Protein AF-A0AAD9BZB4-F1 (afdb_monomer_lite)

pLDDT: mean 80.11, std 20.92, range [39.56, 98.56]

InterPro domains:
  IPR004244 Transposase, L1 [PTHR11505] (53-150)

Sequence (157 aa):
MQTDLFDGDGASLASSASSVVGDDDTPTHLEEDQTGRADMSLILKELREFRKDNGQQLKEICEEINKTNTRIAEAEGRIETTEARLQVAKEAVTELLQLQVHLDAKLTDLEGWSRRENIRIHGVKEGAEDNSPSMGTFVEALLREDLNYELRERTAP

Radius of gyration: 55.7 Å; chains: 1; bounding box: 122×48×128 Å

Secondary structure (DSSP, 8-state):
-----------------------------SSHHHHHHHHHHHHHHHHHHHHHHHHHHHHHHHHHHHHHHHHHHHHHHHHHHHHHHHHHHHHHHHHHHHHHHHHHHHHHHHHHHHHTT------PPTTTTTTSSSHHHHHHHHHHHHH----------

Foldseek 3Di:
DDDDDDDDDDDDDDDDDDDDDDDDDDPPPDPVVVVVVVVVVVVVVVVVVVVVVVVVVVVVVVVVVVVVVVVVVVVVVVVVVVVVVVVVVVVVVVVVVVVVVVVVVVVVVVVCVVCVPPDDDPDDDPPQCVPPPDPVRSVVVVCCVPVVDDPPPPPDD

Organism: Dissostichus eleginoides (NCBI:txid100907)

Structure (mmCIF, N/CA/C/O backbone):
data_AF-A0AAD9BZB4-F1
#
_entry.id   AF-A0AAD9BZB4-F1
#
loop_
_atom_site.group_PDB
_atom_site.id
_atom_site.type_symbol
_atom_site.label_atom_id
_atom_site.label_alt_id
_atom_site.label_comp_id
_atom_site.label_asym_id
_atom_site.label_entity_id
_atom_site.label_seq_id
_atom_site.pdbx_PDB_ins_code
_atom_site.Cartn_x
_atom_site.Cartn_y
_atom_site.Cartn_z
_atom_site.occupancy
_atom_site.B_iso_or_equiv
_atom_site.auth_seq_id
_atom_site.auth_comp_id
_atom_site.auth_asym_id
_atom_site.auth_atom_id
_atom_site.pdbx_PDB_model_num
ATOM 1 N N . MET A 1 1 ? -49.798 8.324 15.490 1.00 43.06 1 MET A N 1
ATOM 2 C CA . MET A 1 1 ? -50.891 7.346 15.658 1.00 43.06 1 MET A CA 1
ATOM 3 C C . MET A 1 1 ? -50.666 6.701 17.018 1.00 43.06 1 MET A C 1
ATOM 5 O O . MET A 1 1 ? -49.608 6.124 17.197 1.00 43.06 1 MET A O 1
ATOM 9 N N . GLN A 1 2 ? -51.316 7.201 18.065 1.00 47.06 2 GLN A N 1
ATOM 10 C CA . GLN A 1 2 ? -52.681 6.884 18.523 1.00 47.06 2 GLN A CA 1
ATOM 11 C C . GLN A 1 2 ? -52.635 5.717 19.521 1.00 47.06 2 GLN A C 1
ATOM 13 O O . GLN A 1 2 ? -52.175 4.628 19.199 1.00 47.06 2 GLN A O 1
ATOM 18 N N . THR A 1 3 ? -52.996 6.043 20.759 1.00 48.41 3 THR A N 1
ATOM 19 C CA . THR A 1 3 ? -53.139 5.175 21.927 1.00 48.41 3 THR A CA 1
ATOM 20 C C . THR A 1 3 ? -54.574 4.664 21.991 1.00 48.41 3 THR A C 1
ATOM 22 O O . THR A 1 3 ? -55.474 5.496 22.050 1.00 48.41 3 THR A O 1
ATOM 25 N N . ASP A 1 4 ? -54.766 3.351 22.082 1.00 48.44 4 ASP A N 1
ATOM 26 C CA . ASP A 1 4 ? -56.033 2.702 22.452 1.00 48.44 4 ASP A CA 1
ATOM 27 C C . ASP A 1 4 ? -55.661 1.728 23.591 1.00 48.44 4 ASP A C 1
ATOM 29 O O . ASP A 1 4 ? -54.851 0.828 23.382 1.00 48.44 4 ASP A O 1
ATOM 33 N N . LEU A 1 5 ? -55.938 1.959 24.880 1.00 46.22 5 LEU A N 1
ATOM 34 C CA . LEU A 1 5 ? -57.205 2.181 25.591 1.00 46.22 5 LEU A CA 1
ATOM 35 C C . LEU A 1 5 ? -58.228 1.069 25.314 1.00 46.22 5 LEU A C 1
ATOM 37 O O . LEU A 1 5 ? -58.999 1.135 24.364 1.00 46.22 5 LEU A O 1
ATOM 41 N N . PHE A 1 6 ? -58.200 0.034 26.157 1.00 44.81 6 PHE A N 1
ATOM 42 C CA . PHE A 1 6 ? -59.194 -1.036 26.176 1.00 44.81 6 PHE A CA 1
ATOM 43 C C . PHE A 1 6 ? -60.113 -0.824 27.383 1.00 44.81 6 PHE A C 1
ATOM 45 O O . PHE A 1 6 ? -59.746 -1.150 28.512 1.00 44.81 6 PHE A O 1
ATOM 52 N N . ASP A 1 7 ? -61.285 -0.246 27.122 1.00 39.94 7 ASP A N 1
ATOM 53 C CA . ASP A 1 7 ? -62.431 -0.237 28.028 1.00 39.94 7 ASP A CA 1
ATOM 54 C C . ASP A 1 7 ? -63.236 -1.526 27.825 1.00 39.94 7 ASP A C 1
ATOM 56 O O . ASP A 1 7 ? -63.589 -1.893 26.703 1.00 39.94 7 ASP A O 1
ATOM 60 N N . GLY A 1 8 ? -63.535 -2.210 28.926 1.00 41.41 8 GLY A N 1
ATOM 61 C CA . GLY A 1 8 ? -64.392 -3.390 28.965 1.00 41.41 8 GLY A CA 1
ATOM 62 C C . GLY A 1 8 ? -65.350 -3.290 30.141 1.00 41.41 8 GLY A C 1
ATOM 63 O O . GLY A 1 8 ? -65.076 -3.818 31.214 1.00 41.41 8 GLY A O 1
ATOM 64 N N . ASP A 1 9 ? -66.443 -2.567 29.912 1.00 41.09 9 ASP A N 1
ATOM 65 C CA . ASP A 1 9 ? -67.600 -2.418 30.793 1.00 41.09 9 ASP A CA 1
ATOM 66 C C . ASP A 1 9 ? -68.420 -3.723 30.849 1.00 41.09 9 ASP A C 1
ATOM 68 O O . ASP A 1 9 ? -68.529 -4.456 29.862 1.00 41.09 9 ASP A O 1
ATOM 72 N N . GLY A 1 10 ? -68.995 -4.028 32.011 1.00 40.09 10 GLY A N 1
ATOM 73 C CA . GLY A 1 10 ? -69.635 -5.312 32.299 1.00 40.09 10 GLY A CA 1
ATOM 74 C C . GLY A 1 10 ? -70.525 -5.245 33.534 1.00 40.09 10 GLY A C 1
ATOM 75 O O . GLY A 1 10 ? -70.135 -5.658 34.620 1.00 40.09 10 GLY A O 1
ATOM 76 N N . ALA A 1 11 ? -71.713 -4.687 33.318 1.00 43.78 11 ALA A N 1
ATOM 77 C CA . ALA A 1 11 ? -72.777 -4.352 34.256 1.00 43.78 11 ALA A CA 1
ATOM 78 C C . ALA A 1 11 ? -73.133 -5.351 35.384 1.00 43.78 11 ALA A C 1
ATOM 80 O O . ALA A 1 11 ? -73.139 -6.573 35.250 1.00 43.78 11 ALA A O 1
ATOM 81 N N . SER A 1 12 ? -73.556 -4.702 36.469 1.00 50.44 12 SER A N 1
ATOM 82 C CA . SER A 1 12 ? -74.352 -5.097 37.633 1.00 50.44 12 SER A CA 1
ATOM 83 C C . SER A 1 12 ? -75.413 -6.195 37.470 1.00 50.44 12 SER A C 1
ATOM 85 O O . SER A 1 12 ? -76.215 -6.165 36.546 1.00 50.44 12 SER A O 1
ATOM 87 N N . LEU A 1 13 ? -75.574 -7.007 38.526 1.00 46.22 13 LEU A N 1
ATOM 88 C CA . LEU A 1 13 ? -76.889 -7.409 39.045 1.00 46.22 13 LEU A CA 1
ATOM 89 C C . LEU A 1 13 ? -76.840 -7.535 40.576 1.00 46.22 13 LEU A C 1
ATOM 91 O O . LEU A 1 13 ? -76.060 -8.297 41.140 1.00 46.22 13 LEU A O 1
ATOM 95 N N . ALA A 1 14 ? -77.698 -6.760 41.236 1.00 46.50 14 ALA A N 1
ATOM 96 C CA . ALA A 1 14 ? -78.012 -6.870 42.652 1.00 46.50 14 ALA A CA 1
ATOM 97 C C . ALA A 1 14 ? -78.978 -8.041 42.905 1.00 46.50 14 ALA A C 1
ATOM 99 O O . ALA A 1 14 ? -79.887 -8.274 42.109 1.00 46.50 14 ALA A O 1
ATOM 100 N N . SER A 1 15 ? -78.848 -8.710 44.051 1.00 42.81 15 SER A N 1
ATOM 101 C CA . SER A 1 15 ? -79.971 -9.367 44.730 1.00 42.81 15 SER A CA 1
ATOM 102 C C . SER A 1 15 ? -79.673 -9.517 46.223 1.00 42.81 15 SER A C 1
ATOM 104 O O . SER A 1 15 ? -78.527 -9.661 46.642 1.00 42.81 15 SER A O 1
ATOM 106 N N . SER A 1 16 ? -80.733 -9.399 47.006 1.00 44.75 16 SER A N 1
ATOM 107 C CA . SER A 1 16 ? -80.772 -9.026 48.414 1.00 44.75 16 SER A CA 1
ATOM 108 C C . SER A 1 16 ? -80.688 -10.202 49.398 1.00 44.75 16 SER A C 1
ATOM 110 O O . SER A 1 16 ? -81.159 -11.296 49.118 1.00 44.75 16 SER A O 1
ATOM 112 N N . ALA A 1 17 ? -80.151 -9.879 50.580 1.00 45.72 17 ALA A N 1
ATOM 113 C CA . ALA A 1 17 ? -80.462 -10.332 51.945 1.00 45.72 17 ALA A CA 1
ATOM 114 C C . ALA A 1 17 ? -80.955 -11.771 52.224 1.00 45.72 17 ALA A C 1
ATOM 116 O O . ALA A 1 17 ? -82.057 -12.154 51.846 1.00 45.72 17 ALA A O 1
ATOM 117 N N . SER A 1 18 ? -80.248 -12.460 53.131 1.00 39.56 18 SER A N 1
ATOM 118 C CA . SER A 1 18 ? -80.890 -13.273 54.176 1.00 39.56 18 SER A CA 1
ATOM 119 C C . SER A 1 18 ? -79.983 -13.409 55.402 1.00 39.56 18 SER A C 1
ATOM 121 O O . SER A 1 18 ? -78.850 -13.872 55.311 1.00 39.56 18 SER A O 1
ATOM 123 N N . SER A 1 19 ? -80.510 -12.996 56.551 1.00 47.50 19 SER A N 1
ATOM 124 C CA . SER A 1 19 ? -79.965 -13.190 57.895 1.00 47.50 19 SER A CA 1
ATOM 125 C C . SER A 1 19 ? -80.126 -14.636 58.361 1.00 47.50 19 SER A C 1
ATOM 127 O O . SER A 1 19 ? -81.235 -15.147 58.235 1.00 47.50 19 SER A O 1
ATOM 129 N N . VAL A 1 20 ? -79.121 -15.223 59.018 1.00 46.97 20 VAL A N 1
ATOM 130 C CA . VAL A 1 20 ? -79.309 -16.188 60.120 1.00 46.97 20 VAL A CA 1
ATOM 131 C C . VAL A 1 20 ? -78.100 -16.095 61.058 1.00 46.97 20 VAL A C 1
ATOM 133 O O . VAL A 1 20 ? -76.955 -16.156 60.625 1.00 46.97 20 VAL A O 1
ATOM 136 N N . VAL A 1 21 ? -78.406 -15.911 62.341 1.00 50.69 21 VAL A N 1
ATOM 137 C CA . VAL A 1 21 ? -77.514 -15.971 63.504 1.00 50.69 21 VAL A CA 1
ATOM 138 C C . VAL A 1 21 ? -77.233 -17.434 63.849 1.00 50.69 21 VAL A C 1
ATOM 140 O O . VAL A 1 21 ? -78.155 -18.248 63.837 1.00 50.69 21 VAL A O 1
ATOM 143 N N . GLY A 1 22 ? -75.992 -17.740 64.216 1.00 41.62 22 GLY A N 1
ATOM 144 C CA . GLY A 1 22 ? -75.609 -18.995 64.856 1.00 41.62 22 GLY A CA 1
ATOM 145 C C . GLY A 1 22 ? -74.220 -18.866 65.470 1.00 41.62 22 GLY A C 1
ATOM 146 O O . GLY A 1 22 ? -73.233 -18.888 64.741 1.00 41.62 22 GLY A O 1
ATOM 147 N N . ASP A 1 23 ? -74.180 -18.679 66.789 1.00 51.62 23 ASP A N 1
ATOM 148 C CA . ASP A 1 23 ? -73.007 -18.900 67.636 1.00 51.62 23 ASP A CA 1
ATOM 149 C C . ASP A 1 23 ? -72.543 -20.360 67.509 1.00 51.62 23 ASP A C 1
ATOM 151 O O . ASP A 1 23 ? -73.369 -21.268 67.623 1.00 51.62 23 ASP A O 1
ATOM 155 N N . ASP A 1 24 ? -71.240 -20.585 67.333 1.00 44.84 24 ASP A N 1
ATOM 156 C CA . ASP A 1 24 ? -70.581 -21.818 67.780 1.00 44.84 24 ASP A CA 1
ATOM 157 C C . ASP A 1 24 ? -69.099 -21.535 68.082 1.00 44.84 24 ASP A C 1
ATOM 159 O O . ASP A 1 24 ? -68.273 -21.320 67.191 1.00 44.84 24 ASP A O 1
ATOM 163 N N . ASP A 1 25 ? -68.791 -21.481 69.377 1.00 49.31 25 ASP A N 1
ATOM 164 C CA . ASP A 1 25 ? -67.447 -21.409 69.939 1.00 49.31 25 ASP A CA 1
ATOM 165 C C . ASP A 1 25 ? -66.735 -22.759 69.758 1.00 49.31 25 ASP A C 1
ATOM 167 O O . ASP A 1 25 ? -67.016 -23.728 70.465 1.00 49.31 25 ASP A O 1
ATOM 171 N N . THR A 1 26 ? -65.727 -22.809 68.886 1.00 51.19 26 THR A N 1
ATOM 172 C CA . THR A 1 26 ? -64.678 -23.840 68.941 1.00 51.19 26 THR A CA 1
ATOM 173 C C . THR A 1 26 ? -63.291 -23.198 68.796 1.00 51.19 26 THR A C 1
ATOM 175 O O . THR A 1 26 ? -62.938 -22.706 67.724 1.00 51.19 26 THR A O 1
ATOM 178 N N . PRO A 1 27 ? -62.449 -23.177 69.852 1.00 49.94 27 PRO A N 1
ATOM 179 C CA . PRO A 1 27 ? -61.098 -22.647 69.753 1.00 49.94 27 PRO A CA 1
ATOM 180 C C . PRO A 1 27 ? -60.162 -23.742 69.229 1.00 49.94 27 PRO A C 1
ATOM 182 O O . PRO A 1 27 ? -59.533 -24.470 69.995 1.00 49.94 27 PRO A O 1
ATOM 185 N N . THR A 1 28 ? -60.041 -23.837 67.908 1.00 51.25 28 THR A N 1
ATOM 186 C CA . THR A 1 28 ? -58.998 -24.631 67.235 1.00 51.25 28 THR A CA 1
ATOM 187 C C . THR A 1 28 ? -58.138 -23.686 66.398 1.00 51.25 28 THR A C 1
ATOM 189 O O . THR A 1 28 ? -58.225 -23.667 65.181 1.00 51.25 28 THR A O 1
ATOM 192 N N . HIS A 1 29 ? -57.358 -22.812 67.044 1.00 49.56 29 HIS A N 1
ATOM 193 C CA . HIS A 1 29 ? -56.600 -21.769 66.333 1.00 49.56 29 HIS A CA 1
ATOM 194 C C . HIS A 1 29 ? -55.221 -21.506 66.953 1.00 49.56 29 HIS A C 1
ATOM 196 O O . HIS A 1 29 ? -54.902 -20.374 67.308 1.00 49.56 29 HIS A O 1
ATOM 202 N N . LEU A 1 30 ? -54.399 -22.546 67.144 1.00 48.34 30 LEU A N 1
ATOM 203 C CA . LEU A 1 30 ? -53.041 -22.361 67.689 1.00 48.34 30 LEU A CA 1
ATOM 204 C C . LEU A 1 30 ? -51.912 -23.085 66.933 1.00 48.34 30 LEU A C 1
ATOM 206 O O . LEU A 1 30 ? -50.751 -22.760 67.175 1.00 48.34 30 LEU A O 1
ATOM 210 N N . GLU A 1 31 ? -52.210 -23.981 65.985 1.00 50.06 31 GLU A N 1
ATOM 211 C CA . GLU A 1 31 ? -51.180 -24.722 65.225 1.00 50.06 31 GLU A CA 1
ATOM 212 C C . GLU A 1 31 ? -50.983 -24.179 63.790 1.00 50.06 31 GLU A C 1
ATOM 214 O O . GLU A 1 31 ? -49.843 -24.028 63.348 1.00 50.06 31 GLU A O 1
ATOM 219 N N . GLU A 1 32 ? -52.055 -23.787 63.084 1.00 51.62 32 GLU A N 1
ATOM 220 C CA . GLU A 1 32 ? -51.990 -23.284 61.692 1.00 51.62 32 GLU A CA 1
ATOM 221 C C . GLU A 1 32 ? -51.395 -21.864 61.578 1.00 51.62 32 GLU A C 1
ATOM 223 O O . GLU A 1 32 ? -50.689 -21.539 60.621 1.00 51.62 32 GLU A O 1
ATOM 228 N N . ASP A 1 33 ? -51.595 -21.025 62.599 1.00 54.69 33 ASP A N 1
ATOM 229 C CA . ASP A 1 33 ? -51.107 -19.637 62.629 1.00 54.69 33 ASP A CA 1
ATOM 230 C C . ASP A 1 33 ? -49.582 -19.559 62.867 1.00 54.69 33 ASP A C 1
ATOM 232 O O . ASP A 1 33 ? -48.902 -18.630 62.429 1.00 54.69 33 ASP A O 1
ATOM 236 N N . GLN A 1 34 ? -49.001 -20.578 63.512 1.00 55.78 34 GLN A N 1
ATOM 237 C CA . GLN A 1 34 ? -47.549 -20.690 63.688 1.00 55.78 34 GLN A CA 1
ATOM 238 C C . GLN A 1 34 ? -46.857 -21.208 62.421 1.00 55.78 34 GLN A C 1
ATOM 240 O O . GLN A 1 34 ? -45.768 -20.736 62.087 1.00 55.78 34 GLN A O 1
ATOM 245 N N . THR A 1 35 ? -47.492 -22.130 61.688 1.00 61.88 35 THR A N 1
ATOM 246 C CA . THR A 1 35 ? -46.954 -22.687 60.437 1.00 61.88 35 THR A CA 1
ATOM 247 C C . THR A 1 35 ? -47.006 -21.671 59.299 1.00 61.88 35 THR A C 1
ATOM 249 O O . THR A 1 35 ? -45.981 -21.443 58.660 1.00 61.88 35 THR A O 1
ATOM 252 N N . GLY A 1 36 ? -48.133 -20.976 59.098 1.00 69.12 36 GLY A N 1
ATOM 253 C CA . GLY A 1 36 ? -48.238 -19.921 58.080 1.00 69.12 36 GLY A CA 1
ATOM 254 C C . GLY A 1 36 ? -47.288 -18.746 58.335 1.00 69.12 36 GLY A C 1
ATOM 255 O O . GLY A 1 36 ? -46.698 -18.192 57.408 1.00 69.12 36 GLY A O 1
ATOM 256 N N . ARG A 1 37 ? -47.055 -18.397 59.606 1.00 68.88 37 ARG A N 1
ATOM 257 C CA . ARG A 1 37 ? -46.112 -17.340 60.001 1.00 68.88 37 ARG A CA 1
ATOM 258 C C . ARG A 1 37 ? -44.648 -17.756 59.832 1.00 68.88 37 ARG A C 1
ATOM 260 O O . ARG A 1 37 ? -43.824 -16.916 59.462 1.00 68.88 37 ARG A O 1
ATOM 267 N N . ALA A 1 38 ? -44.325 -19.029 60.068 1.00 71.69 38 ALA A N 1
ATOM 268 C CA . ALA A 1 38 ? -43.008 -19.592 59.777 1.00 71.69 38 ALA A CA 1
ATOM 269 C C . ALA A 1 38 ? -42.730 -19.619 58.264 1.00 71.69 38 ALA A C 1
ATOM 271 O O . ALA A 1 38 ? -41.654 -19.189 57.846 1.00 71.69 38 ALA A O 1
ATOM 272 N N . ASP A 1 39 ? -43.712 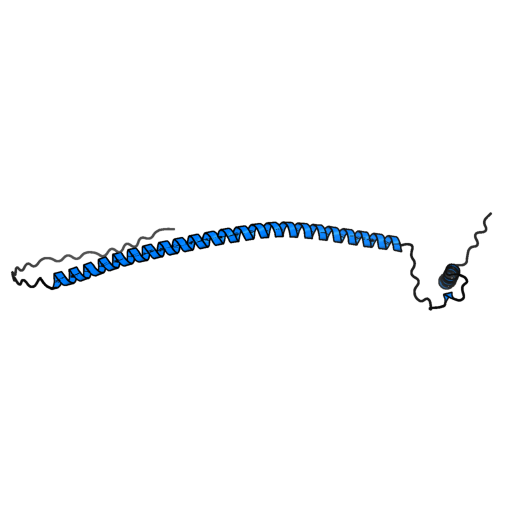-20.015 57.454 1.00 84.56 39 ASP A N 1
ATOM 273 C CA . ASP A 1 39 ? -43.606 -20.076 55.991 1.00 84.56 39 ASP A CA 1
ATOM 274 C C . ASP A 1 39 ? -43.457 -18.675 55.370 1.00 84.56 39 ASP A C 1
ATOM 276 O O . ASP A 1 39 ? -42.553 -18.414 54.575 1.00 84.56 39 ASP A O 1
ATOM 280 N N . MET A 1 40 ? -44.224 -17.695 55.860 1.00 88.94 40 MET A N 1
ATOM 281 C CA . MET A 1 40 ? -44.049 -16.296 55.455 1.00 88.94 40 MET A CA 1
ATOM 282 C C . MET A 1 40 ? -42.667 -15.743 55.843 1.00 88.94 40 MET A C 1
ATOM 284 O O . MET A 1 40 ? -42.047 -14.974 55.102 1.00 88.94 40 MET A O 1
ATOM 288 N N . SER A 1 41 ? -42.142 -16.135 57.007 1.00 89.25 41 SER A N 1
ATOM 289 C CA . SER A 1 41 ? -40.799 -15.723 57.430 1.00 89.25 41 SER A CA 1
ATOM 290 C C . SER A 1 41 ? -39.700 -16.285 56.521 1.00 89.25 41 SER A C 1
ATOM 292 O O . SER A 1 41 ? -38.716 -15.590 56.248 1.00 89.25 41 SER A O 1
ATOM 294 N N . LEU A 1 42 ? -39.895 -17.508 56.018 1.00 91.38 42 LEU A N 1
ATOM 295 C CA . LEU A 1 42 ? -39.024 -18.171 55.052 1.00 91.38 42 LEU A CA 1
ATOM 296 C C . LEU A 1 42 ? -39.034 -17.427 53.717 1.00 91.38 42 LEU A C 1
ATOM 298 O O . LEU A 1 42 ? -37.968 -17.040 53.244 1.00 91.38 42 LEU A O 1
ATOM 302 N N . ILE A 1 43 ? -40.218 -17.107 53.190 1.00 92.31 43 ILE A N 1
ATOM 303 C CA . ILE A 1 43 ? -40.370 -16.355 51.936 1.00 92.31 43 ILE A CA 1
ATOM 304 C C . ILE A 1 43 ? -39.686 -14.984 52.024 1.00 92.31 43 ILE A C 1
ATOM 306 O O . ILE A 1 43 ? -38.957 -14.593 51.117 1.00 92.31 43 ILE A O 1
ATOM 310 N N . LEU A 1 44 ? -39.849 -14.242 53.127 1.00 92.69 44 LEU A N 1
ATOM 311 C CA . LEU A 1 44 ? -39.167 -12.950 53.304 1.00 92.69 44 LEU A CA 1
ATOM 312 C C . LEU A 1 44 ? -37.648 -13.072 53.403 1.00 92.69 44 LEU A C 1
ATOM 314 O O . LEU A 1 44 ? -36.924 -12.157 52.990 1.00 92.69 44 LEU A O 1
ATOM 318 N N . LYS A 1 45 ? -37.161 -14.155 54.010 1.00 94.06 45 LYS A N 1
ATOM 319 C CA . LYS A 1 45 ? -35.730 -14.431 54.100 1.00 94.06 45 LYS A CA 1
ATOM 320 C C . LYS A 1 45 ? -35.171 -14.722 52.711 1.00 94.06 45 LYS A C 1
ATOM 322 O O . LYS A 1 45 ? -34.187 -14.095 52.328 1.00 94.06 45 LYS A O 1
ATOM 327 N N . GLU A 1 46 ? -35.851 -15.570 51.952 1.00 94.88 46 GLU A N 1
ATOM 328 C CA . GLU A 1 46 ? -35.483 -15.939 50.589 1.00 94.88 46 GLU A CA 1
ATOM 329 C C . GLU A 1 46 ? -35.540 -14.726 49.647 1.00 94.88 46 GLU A C 1
ATOM 331 O O . GLU A 1 46 ? -34.602 -14.487 48.893 1.00 94.88 46 GLU A O 1
ATOM 336 N N . LEU A 1 47 ? -36.548 -13.849 49.778 1.00 93.75 47 LEU A N 1
ATOM 337 C CA . LEU A 1 47 ? -36.618 -12.583 49.034 1.00 93.75 47 LEU A CA 1
ATOM 338 C C . LEU A 1 47 ? -35.432 -11.657 49.345 1.00 93.75 47 LEU A C 1
ATOM 340 O O . LEU A 1 47 ? -34.938 -10.933 48.476 1.00 93.75 47 LEU A O 1
ATOM 344 N N . ARG A 1 48 ? -34.988 -11.638 50.607 1.00 94.12 48 ARG A N 1
ATOM 345 C CA . ARG A 1 48 ? -33.851 -10.822 51.050 1.00 94.12 48 ARG A CA 1
ATOM 346 C C . ARG A 1 48 ? -32.534 -11.371 50.512 1.00 94.12 48 ARG A C 1
ATOM 348 O O . ARG A 1 48 ? -31.696 -10.572 50.097 1.00 94.12 48 ARG A O 1
ATOM 355 N N . GLU A 1 49 ? -32.366 -12.689 50.526 1.00 95.19 49 GLU A N 1
ATOM 356 C CA . GLU A 1 49 ? -31.234 -13.380 49.903 1.00 95.19 49 GLU A CA 1
ATOM 357 C C . GLU A 1 49 ? -31.222 -13.142 48.395 1.00 95.19 49 GLU A C 1
ATOM 359 O O . GLU A 1 49 ? -30.248 -12.593 47.891 1.00 95.19 49 GLU A O 1
ATOM 364 N N . PHE A 1 50 ? -32.343 -13.353 47.704 1.00 96.38 50 PHE A N 1
ATOM 365 C CA . PHE A 1 50 ? -3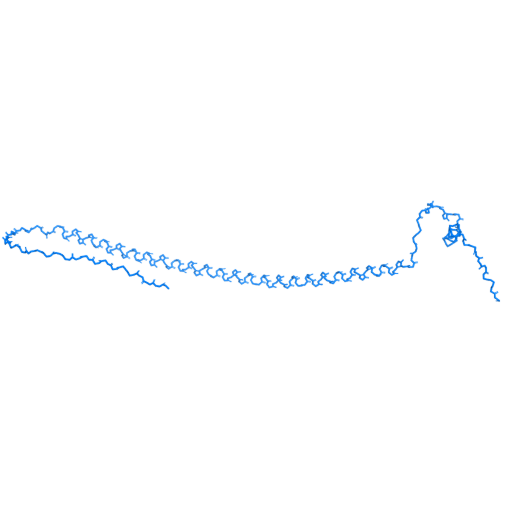2.467 -13.086 46.273 1.00 96.38 50 PHE A CA 1
ATOM 366 C C . PHE A 1 50 ? -32.107 -11.640 45.915 1.00 96.38 50 PHE A C 1
ATOM 368 O O . PHE A 1 50 ? -31.345 -11.391 44.982 1.00 96.38 50 PHE A O 1
ATOM 375 N N . ARG A 1 51 ? -32.600 -10.653 46.678 1.00 95.94 51 ARG A N 1
ATOM 376 C CA . ARG A 1 51 ? -32.262 -9.240 46.441 1.00 95.94 51 ARG A CA 1
ATOM 377 C C . ARG A 1 51 ? -30.773 -8.963 46.649 1.00 95.94 51 ARG A C 1
ATOM 379 O O . ARG A 1 51 ? -30.208 -8.115 45.959 1.00 95.94 51 ARG A O 1
ATOM 386 N N . LYS A 1 52 ? -30.148 -9.627 47.622 1.00 96.38 52 LYS A N 1
ATOM 387 C CA . LYS A 1 52 ? -28.716 -9.494 47.902 1.00 96.38 52 LYS A CA 1
ATOM 388 C C . LYS A 1 52 ? -27.887 -10.116 46.779 1.00 96.38 52 LYS A C 1
ATOM 390 O O . LYS A 1 52 ? -26.970 -9.457 46.298 1.00 96.38 52 LYS A O 1
ATOM 395 N N . ASP A 1 53 ? -28.244 -11.317 46.344 1.00 96.06 53 ASP A N 1
ATOM 396 C CA . ASP A 1 53 ? -27.542 -12.057 45.296 1.00 96.06 53 ASP A CA 1
ATOM 397 C C . ASP A 1 53 ? -27.667 -11.350 43.947 1.00 96.06 53 ASP A C 1
ATOM 399 O O . ASP A 1 53 ? -26.664 -11.105 43.285 1.00 96.06 53 ASP A O 1
ATOM 403 N N . ASN A 1 54 ? -28.868 -10.892 43.589 1.00 96.62 54 ASN A N 1
ATOM 404 C CA . ASN A 1 54 ? -29.093 -10.106 42.377 1.00 96.62 54 ASN A CA 1
ATOM 405 C C . ASN A 1 54 ? -28.328 -8.769 42.430 1.00 96.62 54 ASN A C 1
ATOM 407 O O . ASN A 1 54 ? -27.659 -8.376 41.478 1.00 96.62 54 ASN A O 1
ATOM 411 N N . GLY A 1 55 ? -28.323 -8.104 43.591 1.00 96.75 55 GLY A N 1
ATOM 412 C CA . GLY A 1 55 ? -27.516 -6.903 43.804 1.00 96.75 55 GLY A CA 1
ATOM 413 C C . GLY A 1 55 ? -26.007 -7.143 43.669 1.00 96.75 55 GLY A C 1
ATOM 414 O O . GLY A 1 55 ? -25.288 -6.235 43.255 1.00 96.75 55 GLY A O 1
ATOM 415 N N . GLN A 1 56 ? -25.520 -8.340 44.004 1.00 96.94 56 GLN A N 1
ATOM 416 C CA . GLN A 1 56 ? -24.124 -8.728 43.813 1.00 96.94 56 GLN A CA 1
ATOM 417 C C . GLN A 1 56 ? -23.827 -9.036 42.340 1.00 96.94 56 GLN A C 1
ATOM 419 O O . GLN A 1 56 ? -22.861 -8.503 41.802 1.00 96.94 56 GLN A O 1
ATOM 424 N N . GLN A 1 57 ? -24.688 -9.808 41.676 1.00 97.38 57 GLN A N 1
ATOM 425 C CA . GLN A 1 57 ? -24.566 -10.129 40.252 1.00 97.38 57 GLN A CA 1
ATOM 426 C C . GLN A 1 57 ? -24.571 -8.869 39.382 1.00 97.38 57 GLN A C 1
ATOM 428 O O . GLN A 1 57 ? -23.743 -8.729 38.491 1.00 97.38 57 GLN A O 1
ATOM 433 N N . LEU A 1 58 ? -25.450 -7.903 39.668 1.00 97.62 58 LEU A N 1
ATOM 434 C CA . LEU A 1 58 ? -25.485 -6.631 38.941 1.00 97.62 58 LEU A CA 1
ATOM 435 C C . LEU A 1 58 ? -24.194 -5.822 39.105 1.00 97.62 58 LEU A C 1
ATOM 437 O O . LEU A 1 58 ? -23.762 -5.166 38.159 1.00 97.62 58 LEU A O 1
ATOM 441 N N . LYS A 1 59 ? -23.562 -5.863 40.284 1.00 97.69 59 LYS A N 1
ATOM 442 C CA . LYS A 1 59 ? -22.261 -5.209 40.493 1.00 97.69 59 LYS A CA 1
ATOM 443 C C . LYS A 1 59 ? -21.167 -5.887 39.684 1.00 97.69 59 LYS A C 1
ATOM 445 O O . LYS A 1 59 ? -20.404 -5.195 39.024 1.00 97.69 59 LYS A O 1
ATOM 450 N N . GLU A 1 60 ? -21.136 -7.213 39.702 1.00 98.00 60 GLU A N 1
ATOM 451 C CA . GLU A 1 60 ? -20.163 -8.006 38.953 1.00 98.00 60 GLU A CA 1
ATOM 452 C C . GLU A 1 60 ? -20.300 -7.764 37.440 1.00 98.00 60 GLU A C 1
ATOM 454 O O . GLU A 1 60 ? -19.318 -7.463 36.767 1.00 98.00 60 GLU A O 1
ATOM 459 N N . ILE A 1 61 ? -21.535 -7.731 36.925 1.00 97.94 61 ILE A N 1
ATOM 460 C CA . ILE A 1 61 ? -21.825 -7.360 35.532 1.00 97.94 61 ILE A CA 1
ATOM 461 C C . ILE A 1 61 ? -21.343 -5.934 35.231 1.00 97.94 61 ILE A C 1
ATOM 463 O O . ILE A 1 61 ? -20.703 -5.707 34.207 1.00 97.94 61 ILE A O 1
ATOM 467 N N . CYS A 1 62 ? -21.611 -4.960 36.106 1.00 97.75 62 CYS A N 1
ATOM 468 C CA . CYS A 1 62 ? -21.121 -3.590 35.927 1.00 97.75 62 CYS A CA 1
ATOM 469 C C . CYS A 1 62 ? -19.586 -3.522 35.885 1.00 97.75 62 CYS A C 1
ATOM 471 O O . CYS A 1 62 ? -19.023 -2.774 35.085 1.00 97.75 62 CYS A O 1
ATOM 473 N N . GLU A 1 63 ? -18.897 -4.291 36.724 1.00 98.12 63 GLU A N 1
ATOM 474 C CA . GLU A 1 63 ? -17.435 -4.370 36.734 1.00 98.12 63 GLU A CA 1
ATOM 475 C C . GLU A 1 63 ? -16.892 -4.994 35.441 1.00 98.12 63 GLU A C 1
ATOM 477 O O . GLU A 1 63 ? -15.953 -4.457 34.844 1.00 98.12 63 GLU A O 1
ATOM 482 N N . GLU A 1 64 ? -17.511 -6.068 34.949 1.00 98.12 64 GLU A N 1
ATOM 483 C CA . GLU A 1 64 ? -17.159 -6.676 33.664 1.00 98.12 64 GLU A CA 1
ATOM 484 C C . GLU A 1 64 ? -17.425 -5.739 32.479 1.00 98.12 64 GLU A C 1
ATOM 486 O O . GLU A 1 64 ? -16.583 -5.626 31.583 1.00 98.12 64 GLU A O 1
ATOM 491 N N . ILE A 1 65 ? -18.546 -5.011 32.484 1.00 98.25 65 ILE A N 1
ATOM 492 C CA . ILE A 1 65 ? -18.857 -3.989 31.473 1.00 98.25 65 ILE A CA 1
ATOM 493 C C . ILE A 1 65 ? -17.789 -2.892 31.488 1.00 98.25 65 ILE A C 1
ATOM 495 O O . ILE A 1 65 ? -17.271 -2.509 30.443 1.00 98.25 65 ILE A O 1
ATOM 499 N N . ASN A 1 66 ? -17.383 -2.418 32.665 1.00 98.19 66 ASN A N 1
ATOM 500 C CA . ASN A 1 66 ? -16.330 -1.410 32.758 1.00 98.19 66 ASN A CA 1
ATOM 501 C C . ASN A 1 66 ? -14.991 -1.938 32.229 1.00 98.19 66 ASN A C 1
ATOM 503 O O . ASN A 1 66 ? -14.314 -1.250 31.468 1.00 98.19 66 ASN A O 1
ATOM 507 N N . LYS A 1 67 ? -14.627 -3.180 32.564 1.00 98.38 67 LYS A N 1
ATOM 508 C CA . LYS A 1 67 ? -13.399 -3.821 32.074 1.00 98.38 67 LYS A CA 1
ATOM 509 C C . LYS A 1 67 ? -13.419 -4.075 30.565 1.00 98.38 67 LYS A C 1
ATOM 511 O O . LYS A 1 67 ? -12.380 -4.033 29.910 1.00 98.38 67 LYS A O 1
ATOM 516 N N . THR A 1 68 ? -14.576 -4.400 30.001 1.00 98.12 68 THR A N 1
ATOM 517 C CA . THR A 1 68 ? -14.715 -4.573 28.550 1.00 98.12 68 THR A CA 1
ATOM 518 C C . THR A 1 68 ? -14.655 -3.228 27.836 1.00 98.12 68 THR A C 1
ATOM 520 O O . THR A 1 68 ? -13.918 -3.119 26.861 1.00 98.12 68 THR A O 1
ATOM 523 N N . ASN A 1 69 ? -15.296 -2.187 28.371 1.00 98.31 69 ASN A N 1
ATOM 524 C CA . ASN A 1 69 ? -15.212 -0.827 27.837 1.00 98.31 69 ASN A CA 1
ATOM 525 C C . ASN A 1 69 ? -13.777 -0.289 27.818 1.00 98.31 69 ASN A C 1
ATOM 527 O O . ASN A 1 69 ? -13.362 0.286 26.815 1.00 98.31 69 ASN A O 1
ATOM 531 N N . THR A 1 70 ? -12.986 -0.509 28.874 1.00 98.25 70 THR A N 1
ATOM 532 C CA . THR A 1 70 ? -11.578 -0.074 28.875 1.00 98.25 70 THR A CA 1
ATOM 533 C C . THR A 1 70 ? -10.762 -0.791 27.803 1.00 98.25 70 THR A C 1
ATOM 535 O O . THR A 1 70 ? -10.026 -0.149 27.058 1.00 98.25 70 THR A O 1
ATOM 538 N N . ARG A 1 71 ? -10.940 -2.109 27.655 1.00 98.25 71 ARG A N 1
ATOM 539 C CA . ARG A 1 71 ? -10.271 -2.893 26.603 1.00 98.25 71 ARG A CA 1
ATOM 540 C C . ARG A 1 71 ? -10.680 -2.462 25.196 1.00 98.25 71 ARG A C 1
ATOM 542 O O . ARG A 1 71 ? -9.845 -2.498 24.295 1.00 98.25 71 ARG A O 1
ATOM 549 N N . ILE A 1 72 ? -11.947 -2.095 25.001 1.00 98.50 72 ILE A N 1
ATOM 550 C CA . ILE A 1 72 ? -12.451 -1.578 23.724 1.00 98.50 72 ILE A CA 1
ATOM 551 C C . ILE A 1 72 ? -11.789 -0.235 23.416 1.00 98.50 72 ILE A C 1
ATOM 553 O O . ILE A 1 72 ? -11.197 -0.109 22.352 1.00 98.50 72 ILE A O 1
ATOM 557 N N . ALA A 1 73 ? -11.773 0.705 24.363 1.00 98.25 73 ALA A N 1
ATOM 558 C CA . ALA A 1 73 ? -11.137 2.009 24.168 1.00 98.25 73 ALA A CA 1
ATOM 559 C C . ALA A 1 73 ? -9.635 1.887 23.835 1.00 98.25 73 ALA A C 1
ATOM 561 O O . ALA A 1 73 ? -9.120 2.574 22.953 1.00 98.25 73 ALA A O 1
ATOM 562 N N . GLU A 1 74 ? -8.919 0.971 24.494 1.00 98.19 74 GLU A N 1
ATOM 563 C CA . GLU A 1 74 ? -7.519 0.675 24.164 1.00 98.19 74 GLU A CA 1
ATOM 564 C C . GLU A 1 74 ? -7.358 0.094 22.751 1.00 98.19 74 GLU A C 1
ATOM 566 O O . GLU A 1 74 ? -6.422 0.449 22.029 1.00 98.19 74 GLU A O 1
ATOM 571 N N . ALA A 1 75 ? -8.249 -0.817 22.348 1.00 98.19 75 ALA A N 1
ATOM 572 C CA . ALA A 1 75 ? -8.233 -1.398 21.012 1.00 98.19 75 ALA A CA 1
ATOM 573 C C . ALA A 1 75 ? -8.529 -0.343 19.937 1.00 98.19 75 ALA A C 1
ATOM 575 O O . ALA A 1 75 ? -7.819 -0.298 18.935 1.00 98.19 75 ALA A O 1
ATOM 576 N N . GLU A 1 76 ? -9.507 0.532 20.168 1.00 98.25 76 GLU A N 1
ATOM 577 C CA . GLU A 1 76 ? -9.852 1.651 19.288 1.00 98.25 76 GLU A CA 1
ATOM 578 C C . GLU A 1 76 ? -8.662 2.599 19.102 1.00 98.25 76 GLU A C 1
ATOM 580 O O . GLU A 1 76 ? -8.278 2.873 17.968 1.00 98.25 76 GLU A O 1
ATOM 585 N N . GLY A 1 77 ? -7.976 2.995 20.181 1.00 98.25 77 GLY A N 1
ATOM 586 C CA . GLY A 1 77 ? -6.778 3.839 20.073 1.00 98.25 77 GLY A CA 1
ATOM 587 C C . GLY A 1 77 ? -5.624 3.162 19.315 1.00 98.25 77 GLY A C 1
ATOM 588 O O . GLY A 1 77 ? -4.892 3.791 18.542 1.00 98.25 77 GLY A O 1
ATOM 589 N N . ARG A 1 78 ? -5.454 1.843 19.473 1.00 98.19 78 ARG A N 1
ATOM 590 C CA . ARG A 1 78 ? -4.475 1.074 18.682 1.00 98.19 78 ARG A CA 1
ATOM 591 C C . ARG A 1 78 ? -4.850 1.005 17.202 1.00 98.19 78 ARG A C 1
ATOM 593 O O . ARG A 1 78 ? -3.953 1.012 16.358 1.00 98.19 78 ARG A O 1
ATOM 600 N N . ILE A 1 79 ? -6.139 0.914 16.888 1.00 98.56 79 ILE A N 1
ATOM 601 C CA . ILE A 1 79 ? -6.636 0.922 15.510 1.00 98.56 79 ILE A CA 1
ATOM 602 C C . ILE A 1 79 ? -6.388 2.296 14.892 1.00 98.56 79 ILE A C 1
ATOM 604 O O . ILE A 1 79 ? -5.704 2.362 13.877 1.00 98.56 79 ILE A O 1
ATOM 608 N N . GLU A 1 80 ? -6.800 3.375 15.554 1.00 98.44 80 GLU A N 1
ATOM 609 C CA . GLU A 1 80 ? -6.623 4.752 15.075 1.00 98.44 80 GLU A CA 1
ATOM 610 C C . GLU A 1 80 ? -5.150 5.064 14.759 1.00 98.44 80 GLU A C 1
ATOM 612 O O . GLU A 1 80 ? -4.806 5.530 13.671 1.00 98.44 80 GLU A O 1
ATOM 617 N N . THR A 1 81 ? -4.238 4.723 15.675 1.00 98.31 81 THR A N 1
ATOM 618 C CA . THR A 1 81 ? -2.794 4.921 15.456 1.00 98.31 81 THR A CA 1
ATOM 619 C C . THR A 1 81 ? -2.244 4.085 14.299 1.00 98.31 81 THR A C 1
ATOM 621 O O . THR A 1 81 ? -1.355 4.537 13.570 1.00 98.31 81 THR A O 1
ATOM 624 N N . THR A 1 82 ? -2.753 2.868 14.105 1.00 98.31 82 THR A N 1
ATOM 625 C CA . THR A 1 82 ? -2.344 1.995 12.996 1.00 98.31 82 THR A CA 1
ATOM 626 C C . THR A 1 82 ? -2.884 2.507 11.663 1.00 98.31 82 THR A C 1
ATOM 628 O O . THR A 1 82 ? -2.151 2.516 10.675 1.00 98.31 82 THR A O 1
ATOM 631 N N . GLU A 1 83 ? -4.127 2.979 11.632 1.00 98.31 83 GLU A N 1
ATOM 632 C CA . GLU A 1 83 ? -4.764 3.558 10.450 1.00 98.31 83 GLU A CA 1
ATOM 633 C C . GLU A 1 83 ? -4.067 4.844 10.008 1.00 98.31 83 GLU A C 1
ATOM 635 O O . GLU A 1 83 ? -3.747 4.983 8.828 1.00 98.31 83 GLU A O 1
ATOM 640 N N . ALA A 1 84 ? -3.719 5.730 10.946 1.00 98.06 84 ALA A N 1
ATOM 641 C CA . ALA A 1 84 ? -2.953 6.938 10.647 1.00 98.06 84 ALA A CA 1
ATOM 642 C C . ALA A 1 84 ? -1.591 6.609 10.011 1.00 98.06 84 ALA A C 1
ATOM 644 O O . ALA A 1 84 ? -1.209 7.179 8.988 1.00 98.06 84 ALA A O 1
ATOM 645 N N . ARG A 1 85 ? -0.864 5.630 10.568 1.00 98.06 85 ARG A N 1
ATOM 646 C CA . ARG A 1 85 ? 0.414 5.168 9.999 1.00 98.06 85 ARG A CA 1
ATOM 647 C C . ARG A 1 85 ? 0.238 4.530 8.624 1.00 98.06 85 ARG A C 1
ATOM 649 O O . ARG A 1 85 ? 1.075 4.735 7.747 1.00 98.06 85 ARG A O 1
ATOM 656 N N . LEU A 1 86 ? -0.827 3.753 8.438 1.00 98.38 86 LEU A N 1
ATOM 657 C CA . LEU A 1 86 ? -1.140 3.122 7.162 1.00 98.38 86 LEU A CA 1
ATOM 658 C C . LEU A 1 86 ? -1.458 4.167 6.091 1.00 98.38 86 LEU A C 1
ATOM 660 O O . LEU A 1 86 ? -1.034 4.003 4.950 1.00 98.38 86 LEU A O 1
ATOM 664 N N . GLN A 1 87 ? -2.165 5.236 6.452 1.00 98.38 87 GLN A N 1
ATOM 665 C CA . GLN A 1 87 ? -2.487 6.326 5.539 1.00 98.38 87 GLN A CA 1
ATOM 666 C C . GLN A 1 87 ? -1.219 7.031 5.044 1.00 98.38 87 GLN A C 1
ATOM 668 O O . GLN A 1 87 ? -1.008 7.119 3.836 1.00 98.38 87 GLN A O 1
ATOM 673 N N . VAL A 1 88 ? -0.318 7.404 5.957 1.00 98.25 88 VAL A N 1
ATOM 674 C CA . VAL A 1 88 ? 0.981 8.006 5.603 1.00 98.25 88 VAL A CA 1
ATOM 675 C C . VAL A 1 88 ? 1.804 7.075 4.706 1.00 98.25 88 VAL A C 1
ATOM 677 O O . VAL A 1 88 ? 2.389 7.508 3.715 1.00 98.25 88 VAL A O 1
ATOM 680 N N . ALA A 1 89 ? 1.836 5.774 5.013 1.00 98.12 89 ALA A N 1
ATOM 681 C CA . ALA A 1 89 ? 2.557 4.803 4.194 1.00 98.12 89 ALA A CA 1
ATOM 682 C C . ALA A 1 89 ? 1.964 4.675 2.780 1.00 98.12 89 ALA A C 1
ATOM 684 O O . ALA A 1 89 ? 2.712 4.590 1.807 1.00 98.12 89 ALA A O 1
ATOM 685 N N . LYS A 1 90 ? 0.631 4.681 2.648 1.00 98.19 90 LYS A N 1
ATOM 686 C CA . LYS A 1 90 ? -0.051 4.644 1.345 1.00 98.19 90 LYS A CA 1
ATOM 687 C C . LYS A 1 90 ? 0.275 5.869 0.499 1.00 98.19 90 LYS A C 1
ATOM 689 O O . LYS A 1 90 ? 0.538 5.721 -0.693 1.00 98.19 90 LYS A O 1
ATOM 694 N N . GLU A 1 91 ? 0.272 7.053 1.101 1.00 98.19 91 GLU A N 1
ATOM 695 C CA . GLU A 1 91 ? 0.617 8.302 0.416 1.00 98.19 91 GLU A CA 1
ATOM 696 C C . GLU A 1 91 ? 2.056 8.254 -0.104 1.00 98.19 91 GLU A C 1
ATOM 698 O O . GLU A 1 91 ? 2.274 8.397 -1.307 1.00 98.19 91 GLU A O 1
ATOM 703 N N . ALA A 1 92 ? 3.016 7.893 0.753 1.00 98.06 92 ALA A N 1
ATOM 704 C CA . ALA A 1 92 ? 4.421 7.771 0.367 1.00 98.06 92 ALA A CA 1
ATOM 705 C C . ALA A 1 92 ? 4.650 6.747 -0.762 1.00 98.06 92 ALA A C 1
ATOM 707 O O . ALA A 1 92 ? 5.412 7.000 -1.695 1.00 98.06 92 ALA A O 1
ATOM 708 N N . VAL A 1 93 ? 3.977 5.591 -0.713 1.00 98.38 93 VAL A N 1
ATOM 709 C CA . VAL A 1 93 ? 4.061 4.575 -1.779 1.00 98.38 93 VAL A CA 1
ATOM 710 C C . VAL A 1 93 ? 3.473 5.096 -3.090 1.00 98.38 93 VAL A C 1
ATOM 712 O O . VAL A 1 93 ? 4.019 4.822 -4.158 1.00 98.38 93 VAL A O 1
ATOM 715 N N . THR A 1 94 ? 2.383 5.860 -3.025 1.00 98.31 94 THR A N 1
ATOM 716 C CA . THR A 1 94 ? 1.743 6.433 -4.215 1.00 98.31 94 THR A CA 1
ATOM 717 C C . THR A 1 94 ? 2.654 7.457 -4.888 1.00 98.31 94 THR A C 1
ATOM 719 O O . THR A 1 94 ? 2.836 7.407 -6.105 1.00 98.31 94 THR A O 1
ATOM 722 N N . GLU A 1 95 ? 3.277 8.342 -4.110 1.00 98.00 95 GLU A N 1
ATOM 723 C CA . GLU A 1 95 ? 4.254 9.310 -4.619 1.00 98.00 95 GLU A CA 1
ATOM 724 C C . GLU A 1 95 ? 5.482 8.616 -5.220 1.00 98.00 95 GLU A C 1
ATOM 726 O O . GLU A 1 95 ? 5.935 8.973 -6.310 1.00 98.00 95 GLU A O 1
ATOM 731 N N . LEU A 1 96 ? 5.994 7.577 -4.552 1.00 98.31 96 LEU A N 1
ATOM 732 C CA . LEU A 1 96 ? 7.138 6.816 -5.043 1.00 98.31 96 LEU A CA 1
ATOM 733 C C . LEU A 1 96 ? 6.831 6.121 -6.376 1.00 98.31 96 LEU A C 1
ATOM 735 O O . LEU A 1 96 ? 7.669 6.124 -7.277 1.00 98.31 96 LEU A O 1
ATOM 739 N N . LEU A 1 97 ? 5.623 5.574 -6.530 1.00 98.50 97 LEU A N 1
ATOM 740 C CA . LEU A 1 97 ? 5.189 4.942 -7.773 1.00 98.50 97 LEU A CA 1
ATOM 741 C C . LEU A 1 97 ? 5.109 5.954 -8.923 1.00 98.50 97 LEU A C 1
ATOM 743 O O . LEU A 1 97 ? 5.565 5.672 -10.030 1.00 98.50 97 LEU A O 1
ATOM 747 N N . GLN A 1 98 ? 4.568 7.148 -8.667 1.00 98.06 98 GLN A N 1
ATOM 748 C CA . GLN A 1 98 ? 4.528 8.223 -9.663 1.00 98.06 98 GLN A CA 1
ATOM 749 C C . GLN A 1 98 ? 5.938 8.646 -10.087 1.00 98.06 98 GLN A C 1
ATOM 751 O O . GLN A 1 98 ? 6.203 8.821 -11.279 1.00 98.06 98 GLN A O 1
ATOM 756 N N . LEU A 1 99 ? 6.856 8.766 -9.124 1.00 98.19 99 LEU A N 1
ATOM 757 C CA . LEU A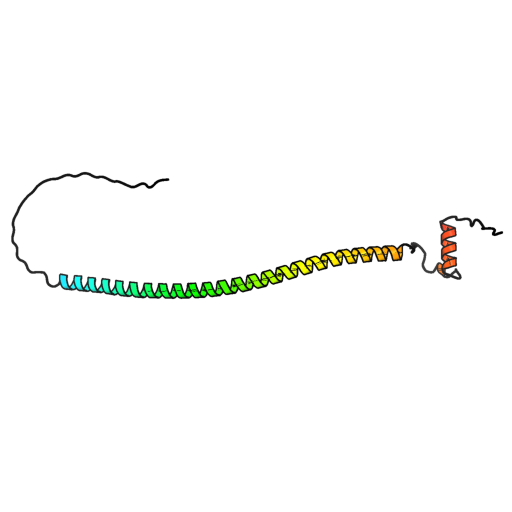 1 99 ? 8.251 9.078 -9.408 1.00 98.19 99 LEU A CA 1
ATOM 758 C C . LEU A 1 99 ? 8.912 7.980 -10.247 1.00 98.19 99 LEU A C 1
ATOM 760 O O . LEU A 1 99 ? 9.624 8.298 -11.197 1.00 98.19 99 LEU A O 1
ATOM 764 N N . GLN A 1 100 ? 8.658 6.708 -9.936 1.00 98.25 100 GLN A N 1
ATOM 765 C CA . GLN A 1 100 ? 9.194 5.584 -10.700 1.00 98.25 100 GLN A CA 1
ATOM 766 C C . GLN A 1 100 ? 8.735 5.630 -12.161 1.00 98.25 100 GLN A C 1
ATOM 768 O O . GLN A 1 100 ? 9.574 5.597 -13.054 1.00 98.25 100 GLN A O 1
ATOM 773 N N . VAL A 1 101 ? 7.433 5.806 -12.411 1.00 98.31 101 VAL A N 1
ATOM 774 C CA . VAL A 1 101 ? 6.891 5.919 -13.778 1.00 98.31 101 VAL A CA 1
ATOM 775 C C . VAL A 1 101 ? 7.556 7.063 -14.549 1.00 98.31 101 VAL A C 1
ATOM 777 O O . VAL A 1 101 ? 7.911 6.914 -15.718 1.00 98.31 101 VAL A O 1
ATOM 780 N N . HIS A 1 102 ? 7.764 8.207 -13.895 1.00 98.12 102 HIS A N 1
ATOM 781 C CA . HIS A 1 102 ? 8.437 9.354 -14.505 1.00 98.12 102 HIS A CA 1
ATOM 782 C C . HIS A 1 102 ? 9.909 9.080 -14.831 1.00 98.12 102 HIS A C 1
ATOM 784 O O . HIS A 1 102 ? 10.407 9.494 -15.880 1.00 98.12 102 HIS A O 1
ATOM 790 N N . LEU A 1 103 ? 10.624 8.395 -13.939 1.00 98.19 103 LEU A N 1
ATOM 791 C CA . LEU A 1 103 ? 12.019 8.023 -14.160 1.00 98.19 103 LEU A CA 1
ATOM 792 C C . LEU A 1 103 ? 12.155 6.989 -15.280 1.00 98.19 103 LEU A C 1
ATOM 794 O O . LEU A 1 103 ? 13.031 7.148 -16.126 1.00 98.19 103 LEU A O 1
ATOM 798 N N . ASP A 1 104 ? 11.262 6.005 -15.344 1.00 98.25 104 ASP A N 1
ATOM 799 C CA . ASP A 1 104 ? 11.247 4.996 -16.406 1.00 98.25 104 ASP A CA 1
ATOM 800 C C . ASP A 1 104 ? 10.992 5.631 -17.782 1.00 98.25 104 ASP A C 1
ATOM 802 O O . ASP A 1 104 ? 11.665 5.297 -18.763 1.00 98.25 104 ASP A O 1
ATOM 806 N N . ALA A 1 105 ? 10.087 6.615 -17.859 1.00 97.56 105 ALA A N 1
ATOM 807 C CA . ALA A 1 105 ? 9.866 7.389 -19.080 1.00 97.56 105 ALA A CA 1
ATOM 808 C C . ALA A 1 105 ? 11.134 8.151 -19.504 1.00 97.56 105 ALA A C 1
ATOM 810 O O . ALA A 1 105 ? 11.564 8.057 -20.653 1.00 97.56 105 ALA A O 1
ATOM 811 N N . LYS A 1 106 ? 11.795 8.834 -18.559 1.00 97.81 106 LYS A N 1
ATOM 812 C CA . LYS A 1 106 ? 13.060 9.537 -18.825 1.00 97.81 106 LYS A CA 1
ATOM 813 C C . LYS A 1 106 ? 14.177 8.601 -19.274 1.00 97.81 106 LYS A C 1
ATOM 815 O O . LYS A 1 106 ? 14.942 8.965 -20.164 1.00 97.81 106 LYS A O 1
ATOM 820 N N . LEU A 1 107 ? 14.300 7.425 -18.661 1.00 97.31 107 LEU A N 1
ATOM 821 C CA . LEU A 1 107 ? 15.293 6.428 -19.057 1.00 97.31 107 LEU A CA 1
ATOM 822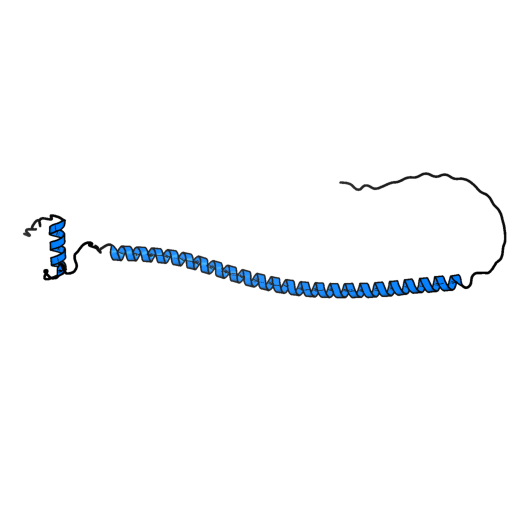 C C . LEU A 1 107 ? 15.024 5.927 -20.473 1.00 97.31 107 LEU A C 1
ATOM 824 O O . LEU A 1 107 ? 15.943 5.904 -21.286 1.00 97.31 107 LEU A O 1
ATOM 828 N N . THR A 1 108 ? 13.768 5.618 -20.791 1.00 96.31 108 THR A N 1
ATOM 829 C CA . THR A 1 108 ? 13.360 5.197 -22.138 1.00 96.31 108 THR A CA 1
ATOM 830 C C . THR A 1 108 ? 13.697 6.265 -23.180 1.00 96.31 108 THR A C 1
ATOM 832 O O . THR A 1 108 ? 14.248 5.951 -24.237 1.00 96.31 108 THR A O 1
ATOM 835 N N . ASP A 1 109 ? 13.437 7.536 -22.868 1.00 96.19 109 ASP A N 1
ATOM 836 C CA . ASP A 1 109 ? 13.795 8.650 -23.741 1.00 96.19 109 ASP A CA 1
ATOM 837 C C . ASP A 1 109 ? 15.311 8.749 -23.929 1.00 96.19 109 ASP A C 1
ATOM 839 O O . ASP A 1 109 ? 15.782 8.822 -25.062 1.00 96.19 109 ASP A O 1
ATOM 843 N N . LEU A 1 110 ? 16.094 8.711 -22.848 1.00 95.31 110 LEU A N 1
ATOM 844 C CA . LEU A 1 110 ? 17.555 8.791 -22.921 1.00 95.31 110 LEU A CA 1
ATOM 845 C C . LEU A 1 110 ? 18.168 7.613 -23.684 1.00 95.31 110 LEU A C 1
ATOM 847 O O . LEU A 1 110 ? 19.067 7.820 -24.498 1.00 95.31 110 LEU A O 1
ATOM 851 N N . GLU A 1 111 ? 17.670 6.396 -23.478 1.00 94.06 111 GLU A N 1
ATOM 852 C CA . GLU A 1 111 ? 18.078 5.227 -24.258 1.00 94.06 111 GLU A CA 1
ATOM 853 C C . GLU A 1 111 ? 17.729 5.390 -25.736 1.00 94.06 111 GLU A C 1
ATOM 855 O O . GLU A 1 111 ? 18.548 5.084 -26.607 1.00 94.06 111 GLU A O 1
ATOM 860 N N . GLY A 1 112 ? 16.532 5.908 -26.022 1.00 92.94 112 GLY A N 1
ATOM 861 C CA . GLY A 1 112 ? 16.105 6.255 -27.367 1.00 92.94 112 GLY A CA 1
ATOM 862 C C . GLY A 1 112 ? 17.078 7.237 -28.008 1.00 92.94 112 GLY A C 1
ATOM 863 O O . GLY A 1 112 ? 17.621 6.945 -29.068 1.00 92.94 112 GLY A O 1
ATOM 864 N N . TRP A 1 113 ? 17.357 8.364 -27.347 1.00 92.75 113 TRP A N 1
ATOM 865 C CA . TRP A 1 113 ? 18.304 9.381 -27.813 1.00 92.75 113 TRP A CA 1
ATOM 866 C C . TRP A 1 113 ? 19.708 8.817 -28.031 1.00 92.75 113 TRP A C 1
ATOM 868 O O . TRP A 1 113 ? 20.286 9.042 -29.089 1.00 92.75 113 TRP A O 1
ATOM 878 N N . SER A 1 114 ? 20.223 8.037 -27.080 1.00 92.69 114 SER A N 1
ATOM 879 C CA . SER A 1 114 ? 21.537 7.394 -27.170 1.00 92.69 114 SER A CA 1
ATOM 880 C C . SER A 1 114 ? 21.655 6.459 -28.378 1.00 92.69 114 SER A C 1
ATOM 882 O O . SER A 1 114 ? 22.730 6.327 -28.958 1.00 92.69 114 SER A O 1
ATOM 884 N N . ARG A 1 115 ? 20.553 5.816 -28.782 1.00 92.19 115 ARG A N 1
ATOM 885 C CA . ARG A 1 115 ? 20.522 4.878 -29.911 1.00 92.19 115 ARG A CA 1
ATOM 886 C C . ARG A 1 115 ? 20.101 5.505 -31.239 1.00 92.19 115 ARG A C 1
ATOM 888 O O . ARG A 1 115 ? 20.186 4.810 -32.245 1.00 92.19 115 ARG A O 1
ATOM 895 N N . ARG A 1 116 ? 19.670 6.773 -31.281 1.00 90.50 116 ARG A N 1
ATOM 896 C CA . ARG A 1 116 ? 19.176 7.424 -32.516 1.00 90.50 116 ARG A CA 1
ATOM 897 C C . ARG A 1 116 ? 20.200 7.440 -33.642 1.00 90.50 116 ARG A C 1
ATOM 899 O O . ARG A 1 116 ? 19.818 7.319 -34.798 1.00 90.50 116 ARG A O 1
ATOM 906 N N . GLU A 1 117 ? 21.473 7.586 -33.301 1.00 87.88 117 GLU A N 1
ATOM 907 C CA . GLU A 1 117 ? 22.564 7.630 -34.280 1.00 87.88 117 GLU A CA 1
ATOM 908 C C . GLU A 1 117 ? 23.161 6.245 -34.570 1.00 87.88 117 GLU A C 1
ATOM 910 O O . GLU A 1 117 ? 24.056 6.114 -35.401 1.00 87.88 117 GLU A O 1
ATOM 915 N N . ASN A 1 118 ? 22.648 5.190 -33.928 1.00 90.94 118 ASN A N 1
ATOM 916 C CA . ASN A 1 118 ? 23.145 3.832 -34.105 1.00 90.94 118 ASN A CA 1
ATOM 917 C C . ASN A 1 118 ? 22.290 3.072 -35.123 1.00 90.94 118 ASN A C 1
ATOM 919 O O . ASN A 1 118 ? 21.071 2.971 -34.983 1.00 90.94 118 ASN A O 1
ATOM 923 N N . ILE A 1 119 ? 22.943 2.450 -36.102 1.00 87.69 119 ILE A N 1
ATOM 924 C CA . ILE A 1 119 ? 22.306 1.570 -37.088 1.00 87.69 119 ILE A CA 1
ATOM 925 C C . ILE A 1 119 ? 22.642 0.118 -36.737 1.00 87.69 119 ILE A C 1
ATOM 927 O O . ILE A 1 119 ? 23.793 -0.209 -36.452 1.00 87.69 119 ILE A O 1
ATOM 931 N N . ARG A 1 120 ? 21.636 -0.765 -36.747 1.00 89.38 120 ARG A N 1
ATOM 932 C CA . ARG A 1 120 ? 21.818 -2.216 -36.587 1.00 89.38 120 ARG A CA 1
ATOM 933 C C . ARG A 1 120 ? 21.623 -2.896 -37.934 1.00 89.38 120 ARG A C 1
ATOM 935 O O . ARG A 1 120 ? 20.542 -2.808 -38.509 1.00 89.38 120 ARG A O 1
ATOM 942 N N . ILE A 1 121 ? 22.662 -3.567 -38.416 1.00 86.88 121 ILE A N 1
ATOM 943 C CA . ILE A 1 121 ? 22.643 -4.304 -39.681 1.00 86.88 121 ILE A CA 1
ATOM 944 C C . ILE A 1 121 ? 22.495 -5.792 -39.351 1.00 86.88 121 ILE A C 1
ATOM 946 O O . ILE A 1 121 ? 23.261 -6.336 -38.558 1.00 86.88 121 ILE A 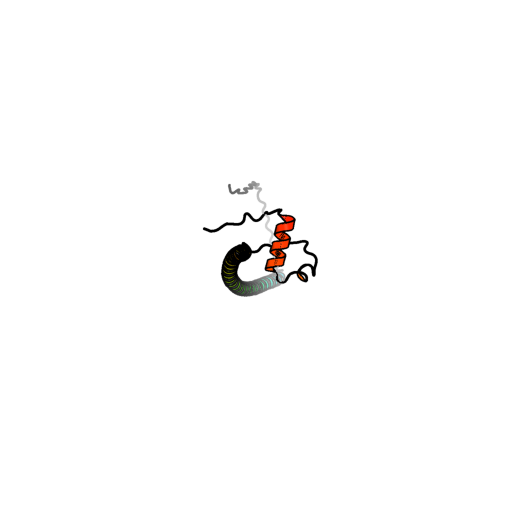O 1
ATOM 950 N N . HIS A 1 122 ? 21.480 -6.441 -39.921 1.00 89.38 122 HIS A N 1
ATOM 951 C CA . HIS A 1 122 ? 21.169 -7.852 -39.685 1.00 89.38 122 HIS A CA 1
ATOM 952 C C . HIS A 1 122 ? 21.448 -8.685 -40.940 1.00 89.38 122 HIS A C 1
ATOM 954 O O . HIS A 1 122 ? 21.291 -8.191 -42.051 1.00 89.38 122 HIS A O 1
ATOM 960 N N . GLY A 1 123 ? 21.816 -9.959 -40.764 1.00 87.25 123 GLY A N 1
ATOM 961 C CA . GLY A 1 123 ? 22.047 -10.891 -41.880 1.00 87.25 123 GLY A CA 1
ATOM 962 C C . GLY A 1 123 ? 23.488 -10.952 -42.399 1.00 87.25 123 GLY A C 1
ATOM 963 O O . GLY A 1 123 ? 23.747 -11.652 -43.375 1.00 87.25 123 GLY A O 1
ATOM 964 N N . VAL A 1 124 ? 24.432 -10.276 -41.738 1.00 86.06 124 VAL A N 1
ATOM 965 C CA . VAL A 1 124 ? 25.866 -10.384 -42.041 1.00 86.06 124 VAL A CA 1
ATOM 966 C C . VAL A 1 124 ? 26.390 -11.740 -41.558 1.00 86.06 124 VAL A C 1
ATOM 968 O O . VAL A 1 124 ? 26.169 -12.118 -40.407 1.00 86.06 124 VAL A O 1
ATOM 971 N N . LYS A 1 125 ? 27.064 -12.492 -42.437 1.00 87.06 125 LYS A N 1
ATOM 972 C CA . LYS A 1 125 ? 27.705 -13.765 -42.071 1.00 87.06 125 LYS A CA 1
ATOM 973 C C . LYS A 1 125 ? 28.914 -13.507 -41.169 1.00 87.06 125 LYS A C 1
ATOM 975 O O . LYS A 1 125 ? 29.727 -12.636 -41.468 1.00 87.06 125 LYS A O 1
ATOM 980 N N . GLU A 1 126 ? 29.056 -14.298 -40.111 1.00 85.62 126 GLU A N 1
ATOM 981 C CA . GLU A 1 126 ? 30.230 -14.251 -39.231 1.00 85.62 126 GLU A CA 1
ATOM 982 C C . GLU A 1 126 ? 31.520 -14.505 -40.035 1.00 85.62 126 GLU A C 1
ATOM 984 O O . GLU A 1 126 ? 31.558 -15.392 -40.890 1.00 85.62 126 GLU A O 1
ATOM 989 N N . GLY A 1 127 ? 32.559 -13.697 -39.800 1.00 81.06 127 GLY A N 1
ATOM 990 C CA . GLY A 1 127 ? 33.842 -13.770 -40.518 1.00 81.06 127 GLY A CA 1
ATOM 991 C C . GLY A 1 127 ? 33.871 -13.085 -41.891 1.00 81.06 127 GLY A C 1
ATOM 992 O O . GLY A 1 127 ? 34.915 -13.050 -42.535 1.00 81.06 127 GLY A O 1
ATOM 993 N N . ALA A 1 128 ? 32.766 -12.486 -42.354 1.00 80.06 128 ALA A N 1
ATOM 994 C CA . ALA A 1 128 ? 32.760 -11.713 -43.606 1.00 80.06 128 ALA A CA 1
ATOM 995 C C . ALA A 1 128 ? 33.675 -10.468 -43.560 1.00 80.06 128 ALA A C 1
ATOM 997 O O . ALA A 1 128 ? 34.069 -9.942 -44.601 1.00 80.06 128 ALA A O 1
ATOM 998 N N . GLU A 1 129 ? 34.030 -10.020 -42.355 1.00 78.62 129 GLU A N 1
ATOM 999 C CA . GLU A 1 129 ? 34.889 -8.864 -42.094 1.00 78.62 129 GLU A CA 1
ATOM 1000 C C . GLU A 1 129 ? 36.382 -9.159 -42.320 1.00 78.62 129 GLU A C 1
ATOM 1002 O O . GLU A 1 129 ? 37.140 -8.230 -42.595 1.00 78.62 129 GLU A O 1
ATOM 1007 N N . ASP A 1 130 ? 36.802 -10.433 -42.274 1.00 76.56 130 ASP A N 1
ATOM 1008 C CA . ASP A 1 130 ? 38.218 -10.850 -42.271 1.00 76.56 130 ASP A CA 1
ATOM 1009 C C . ASP A 1 130 ? 38.978 -10.440 -43.544 1.00 76.56 130 ASP A C 1
ATOM 1011 O O . ASP A 1 130 ? 40.197 -10.266 -43.532 1.00 76.56 130 ASP A O 1
ATOM 1015 N N . ASN A 1 131 ? 38.255 -10.252 -44.651 1.00 76.06 131 ASN A N 1
ATOM 1016 C CA . ASN A 1 131 ? 38.827 -9.832 -45.931 1.00 76.06 131 ASN A CA 1
ATOM 1017 C C . ASN A 1 131 ? 38.990 -8.308 -46.060 1.00 76.06 131 ASN A C 1
ATOM 1019 O O . ASN A 1 131 ? 39.534 -7.840 -47.063 1.00 76.06 131 ASN A O 1
ATOM 1023 N N . SER A 1 132 ? 38.510 -7.526 -45.089 1.00 81.19 132 SER A N 1
ATOM 1024 C CA . SER A 1 132 ? 38.583 -6.065 -45.113 1.00 81.19 132 SER A CA 1
ATOM 1025 C C . SER A 1 132 ? 39.670 -5.540 -44.170 1.00 81.19 132 SER A C 1
ATOM 1027 O O . SER A 1 132 ? 39.811 -6.023 -43.051 1.00 81.19 132 SER A O 1
ATOM 1029 N N . PRO A 1 133 ? 40.419 -4.493 -44.561 1.00 84.44 133 PRO A N 1
ATOM 1030 C CA . PRO A 1 133 ? 41.483 -3.929 -43.728 1.00 84.44 133 PRO A CA 1
ATOM 1031 C C . PRO A 1 133 ? 40.958 -3.201 -42.479 1.00 84.44 133 PRO A C 1
ATOM 1033 O O . PRO A 1 133 ? 41.715 -2.951 -41.544 1.00 84.44 133 PRO A O 1
ATOM 1036 N N . SER A 1 134 ? 39.676 -2.824 -42.460 1.00 88.44 134 SER A N 1
ATOM 1037 C CA . SER A 1 134 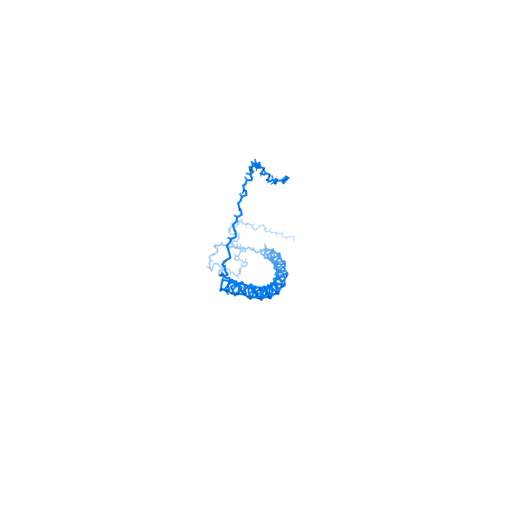? 39.008 -2.205 -41.313 1.00 88.44 134 SER A CA 1
ATOM 1038 C C . SER A 1 134 ? 37.486 -2.393 -41.368 1.00 88.44 134 SER A C 1
ATOM 1040 O O . SER A 1 134 ? 36.912 -2.592 -42.443 1.00 88.44 134 SER A O 1
ATOM 1042 N N . MET A 1 135 ? 36.814 -2.225 -40.225 1.00 86.19 135 MET A N 1
ATOM 1043 C CA . MET A 1 135 ? 35.347 -2.234 -40.141 1.00 86.19 135 MET A CA 1
ATOM 1044 C C . MET A 1 135 ? 34.701 -1.150 -41.021 1.00 86.19 135 MET A C 1
ATOM 1046 O O . MET A 1 135 ? 33.695 -1.401 -41.676 1.00 86.19 135 MET A O 1
ATOM 1050 N N . GLY A 1 136 ? 35.294 0.048 -41.094 1.00 87.44 136 GLY A N 1
ATOM 1051 C CA . GLY A 1 136 ? 34.767 1.135 -41.929 1.00 87.44 136 GLY A CA 1
ATOM 1052 C C . GLY A 1 136 ? 34.751 0.773 -43.416 1.00 87.44 136 GLY A C 1
ATOM 1053 O O . GLY A 1 136 ? 33.732 0.934 -44.080 1.00 87.44 136 GLY A O 1
ATOM 1054 N N . THR A 1 137 ? 35.846 0.192 -43.918 1.00 88.31 137 THR A N 1
ATOM 1055 C CA . THR A 1 137 ? 35.929 -0.273 -45.313 1.00 88.31 137 THR A CA 1
ATOM 1056 C C . THR A 1 137 ? 34.965 -1.418 -45.618 1.00 88.31 137 THR A C 1
ATOM 1058 O O . THR A 1 137 ? 34.427 -1.477 -46.721 1.00 88.31 137 THR A O 1
ATOM 1061 N N . PHE A 1 138 ? 34.715 -2.297 -44.643 1.00 89.00 138 PHE A N 1
ATOM 1062 C CA . PHE A 1 138 ? 33.737 -3.374 -44.780 1.00 89.00 138 PHE A CA 1
ATOM 1063 C C . PHE A 1 138 ? 32.309 -2.825 -44.896 1.00 89.00 138 PHE A C 1
ATOM 1065 O O . PHE A 1 138 ? 31.589 -3.168 -45.831 1.00 89.00 138 PHE A O 1
ATOM 1072 N N . VAL A 1 139 ? 31.921 -1.917 -43.993 1.00 88.38 139 VAL A N 1
ATOM 1073 C CA . VAL A 1 139 ? 30.591 -1.288 -44.009 1.00 88.38 139 VAL A CA 1
ATOM 1074 C C . VAL A 1 139 ? 30.378 -0.478 -45.290 1.00 88.38 139 VAL A C 1
ATOM 1076 O O . VAL A 1 139 ? 29.300 -0.542 -45.872 1.00 88.38 139 VAL A O 1
ATOM 1079 N N . GLU A 1 140 ? 31.389 0.242 -45.785 1.00 87.56 140 GLU A N 1
ATOM 1080 C CA . GLU A 1 140 ? 31.290 0.933 -47.076 1.00 87.56 140 GLU A CA 1
ATOM 1081 C C . GLU A 1 140 ? 31.050 -0.024 -48.248 1.00 87.56 140 GLU A C 1
ATOM 1083 O O . GLU A 1 140 ? 30.226 0.279 -49.110 1.00 87.56 140 GLU A O 1
ATOM 1088 N N . ALA A 1 141 ? 31.755 -1.158 -48.302 1.00 86.19 141 ALA A N 1
ATOM 1089 C CA . ALA A 1 141 ? 31.561 -2.152 -49.356 1.00 86.19 141 ALA A CA 1
ATOM 1090 C C . ALA A 1 141 ? 30.150 -2.755 -49.298 1.00 86.19 141 ALA A C 1
ATOM 1092 O O . ALA A 1 141 ? 29.470 -2.799 -50.322 1.00 86.19 141 ALA A O 1
ATOM 1093 N N . LEU A 1 142 ? 29.690 -3.112 -48.093 1.00 87.12 142 LEU A N 1
ATOM 1094 C CA . LEU A 1 142 ? 28.353 -3.653 -47.850 1.00 87.12 142 LEU A CA 1
ATOM 1095 C C . LEU A 1 142 ? 27.255 -2.676 -48.296 1.00 87.12 142 LEU A C 1
ATOM 1097 O O . LEU A 1 142 ? 26.339 -3.042 -49.025 1.00 87.12 142 LEU A O 1
ATOM 1101 N N . LEU A 1 143 ? 27.375 -1.399 -47.917 1.00 85.88 143 LEU A N 1
ATOM 1102 C CA . LEU A 1 143 ? 26.402 -0.376 -48.303 1.00 85.88 143 LEU A CA 1
ATOM 1103 C C . LEU A 1 143 ? 26.420 -0.088 -49.810 1.00 85.88 143 LEU A C 1
ATOM 1105 O O . LEU A 1 143 ? 25.372 0.195 -50.382 1.00 85.88 143 LEU A O 1
ATOM 1109 N N . ARG A 1 144 ? 27.584 -0.143 -50.468 1.00 85.31 144 ARG A N 1
ATOM 1110 C CA . ARG A 1 144 ? 27.686 0.073 -51.921 1.00 85.31 144 ARG A CA 1
ATOM 1111 C C . ARG A 1 144 ? 27.031 -1.051 -52.715 1.00 85.31 144 ARG A C 1
ATOM 1113 O O . ARG A 1 144 ? 26.362 -0.754 -53.702 1.00 85.31 144 ARG A O 1
ATOM 1120 N N . GLU A 1 145 ? 27.228 -2.295 -52.287 1.00 81.50 145 GLU A N 1
ATOM 1121 C CA . GLU A 1 145 ? 26.643 -3.476 -52.927 1.00 81.50 145 GLU A CA 1
ATOM 1122 C C . GLU A 1 145 ? 25.113 -3.469 -52.815 1.00 81.50 145 GLU A C 1
ATOM 1124 O O . GLU A 1 145 ? 24.426 -3.621 -53.824 1.00 81.50 145 GLU A O 1
ATOM 1129 N N . ASP A 1 146 ? 24.576 -3.198 -51.621 1.00 79.12 146 ASP A N 1
ATOM 1130 C CA . ASP A 1 146 ? 23.132 -3.290 -51.372 1.00 79.12 146 ASP A CA 1
ATOM 1131 C C . ASP A 1 146 ? 22.337 -2.049 -51.818 1.00 79.12 146 ASP A C 1
ATOM 1133 O O . ASP A 1 146 ? 21.171 -2.162 -52.203 1.00 79.12 146 ASP A O 1
ATOM 1137 N N . LEU A 1 147 ? 22.927 -0.846 -51.764 1.00 74.75 147 LEU A N 1
ATOM 1138 C CA . LEU A 1 147 ? 22.209 0.408 -52.049 1.00 74.75 147 LEU A CA 1
ATOM 1139 C C . LEU A 1 147 ? 22.468 0.982 -53.453 1.00 74.75 147 LEU A C 1
ATOM 1141 O O . LEU A 1 147 ? 21.916 2.038 -53.761 1.00 74.75 147 LEU A O 1
ATOM 1145 N N . ASN A 1 148 ? 23.271 0.329 -54.307 1.00 67.12 148 ASN A N 1
ATOM 1146 C CA . ASN A 1 148 ? 23.604 0.791 -55.669 1.00 67.12 148 ASN A CA 1
ATOM 1147 C C . ASN A 1 148 ? 24.014 2.281 -55.738 1.00 67.12 148 ASN A C 1
ATOM 1149 O O . ASN A 1 148 ? 23.653 3.004 -56.670 1.00 67.12 148 ASN A O 1
ATOM 1153 N N . TYR A 1 149 ? 24.742 2.777 -54.734 1.00 59.03 149 TYR A N 1
ATOM 1154 C CA . TYR A 1 149 ? 25.216 4.161 -54.723 1.00 59.03 149 TYR A CA 1
ATOM 1155 C C . TYR A 1 149 ? 26.487 4.295 -55.573 1.00 59.03 149 TYR A C 1
ATOM 1157 O O . TYR A 1 149 ? 27.571 3.885 -55.156 1.00 59.03 149 TYR A O 1
ATOM 1165 N N . GLU A 1 150 ? 26.376 4.929 -56.742 1.00 58.12 150 GLU A N 1
ATOM 1166 C CA . GLU A 1 150 ? 27.538 5.466 -57.454 1.00 58.12 150 GLU A CA 1
ATOM 1167 C C . GLU A 1 150 ? 28.040 6.722 -56.725 1.00 58.12 150 GLU A C 1
ATOM 1169 O O . GLU A 1 150 ? 27.300 7.688 -56.509 1.00 58.12 150 GLU A O 1
ATOM 1174 N N . LEU A 1 151 ? 29.313 6.722 -56.322 1.00 56.16 151 LEU A N 1
ATOM 1175 C CA . LEU A 1 151 ? 29.963 7.909 -55.776 1.00 56.16 151 LEU A CA 1
ATOM 1176 C C . LEU A 1 151 ? 30.000 8.992 -56.855 1.00 56.16 151 LEU A C 1
ATOM 1178 O O . LEU A 1 151 ? 30.806 8.941 -57.780 1.00 56.16 151 LEU A O 1
ATOM 1182 N N . ARG A 1 152 ? 29.165 10.023 -56.708 1.00 52.25 152 ARG A N 1
ATOM 1183 C CA . ARG A 1 152 ? 29.381 11.282 -57.418 1.00 52.25 152 ARG A CA 1
ATOM 1184 C C . ARG A 1 152 ? 30.636 11.912 -56.822 1.00 52.25 152 ARG A C 1
ATOM 1186 O O . ARG A 1 152 ? 30.563 12.549 -55.770 1.00 52.25 152 ARG A O 1
ATOM 1193 N N . GLU A 1 153 ? 31.780 11.672 -57.457 1.00 52.72 153 GLU A N 1
ATOM 1194 C CA . GLU A 1 153 ? 33.053 12.292 -57.099 1.00 52.72 153 GLU A CA 1
ATOM 1195 C C . GLU A 1 153 ? 32.837 13.802 -56.954 1.00 52.72 153 GLU A C 1
ATOM 1197 O O . GLU A 1 153 ? 32.522 14.509 -57.915 1.00 52.72 153 GLU A O 1
ATOM 1202 N N . ARG A 1 154 ? 32.944 14.312 -55.722 1.00 50.75 154 ARG A N 1
ATOM 1203 C CA . ARG A 1 154 ? 33.060 15.751 -55.499 1.00 50.75 154 ARG A CA 1
ATOM 1204 C C . ARG A 1 154 ? 34.444 16.152 -55.988 1.00 50.75 154 ARG A C 1
ATOM 1206 O O . ARG A 1 154 ? 35.405 16.122 -55.227 1.00 50.75 154 ARG A O 1
ATOM 1213 N N . THR A 1 155 ? 34.533 16.540 -57.252 1.00 48.12 155 THR A N 1
ATOM 1214 C CA . THR A 1 155 ? 35.623 17.378 -57.746 1.00 48.12 155 THR A CA 1
ATOM 1215 C C . THR A 1 155 ? 35.579 18.690 -56.962 1.00 48.12 155 THR A C 1
ATOM 1217 O O . THR A 1 155 ? 34.680 19.510 -57.168 1.00 48.12 155 THR A O 1
ATOM 1220 N N . ALA A 1 156 ? 36.481 18.845 -55.995 1.00 45.16 156 ALA A N 1
ATOM 1221 C CA . ALA A 1 156 ? 36.724 20.121 -55.332 1.00 45.16 156 ALA A CA 1
ATOM 1222 C C . ALA A 1 156 ? 37.484 21.071 -56.287 1.00 45.16 156 ALA A C 1
ATOM 1224 O O . ALA A 1 156 ? 38.243 20.571 -57.123 1.00 45.16 156 ALA A O 1
ATOM 1225 N N . PRO A 1 157 ? 37.267 22.398 -56.203 1.00 54.44 157 PRO A N 1
ATOM 1226 C CA . PRO A 1 157 ? 38.062 23.397 -56.921 1.00 54.44 157 PRO A CA 1
ATOM 1227 C C . PRO A 1 157 ? 39.480 23.548 -56.357 1.00 54.44 157 PRO A C 1
ATOM 1229 O O . PRO A 1 157 ? 39.661 23.338 -55.134 1.00 54.44 157 PRO A O 1
#